Protein AF-A0A4S9CJ06-F1 (afdb_monomer_lite)

Structure (mmCIF, N/CA/C/O backbone):
data_AF-A0A4S9CJ06-F1
#
_entry.id   AF-A0A4S9CJ06-F1
#
loop_
_atom_site.group_PDB
_atom_site.id
_atom_site.type_symbol
_atom_site.label_atom_id
_atom_site.label_alt_id
_atom_site.label_comp_id
_atom_site.label_asym_id
_atom_site.label_entity_id
_atom_site.label_seq_id
_atom_site.pdbx_PDB_ins_code
_atom_site.Cartn_x
_atom_site.Cartn_y
_atom_site.Cartn_z
_atom_site.occupancy
_atom_site.B_iso_or_equiv
_atom_site.auth_seq_id
_atom_site.auth_comp_id
_atom_site.auth_asym_id
_atom_site.auth_atom_id
_atom_site.pdbx_PDB_model_num
ATOM 1 N N . MET A 1 1 ? 1.965 5.381 23.262 1.00 56.91 1 MET A N 1
ATOM 2 C CA . MET A 1 1 ? 2.711 4.531 22.307 1.00 56.91 1 MET A CA 1
ATOM 3 C C . MET A 1 1 ? 1.904 4.472 21.024 1.00 56.91 1 MET A C 1
ATOM 5 O O . MET A 1 1 ? 0.687 4.391 21.125 1.00 56.91 1 MET A O 1
ATOM 9 N N . ALA A 1 2 ? 2.544 4.576 19.858 1.00 76.94 2 ALA A N 1
ATOM 10 C CA . ALA A 1 2 ? 1.834 4.426 18.590 1.00 76.94 2 ALA A CA 1
ATOM 11 C C . ALA A 1 2 ? 1.410 2.959 18.401 1.00 76.94 2 ALA A C 1
ATOM 13 O O . ALA A 1 2 ? 2.203 2.061 18.678 1.00 76.94 2 ALA A O 1
ATOM 14 N N . ALA A 1 3 ? 0.180 2.721 17.947 1.00 87.56 3 ALA A N 1
ATOM 15 C CA . ALA A 1 3 ? -0.291 1.388 17.587 1.00 87.56 3 ALA A CA 1
ATOM 16 C C . ALA A 1 3 ? 0.503 0.873 16.378 1.00 87.56 3 ALA A C 1
ATOM 18 O O . ALA A 1 3 ? 0.684 1.597 15.399 1.00 87.56 3 ALA A O 1
ATOM 19 N N . GLN A 1 4 ? 0.981 -0.364 16.434 1.00 92.56 4 GLN A N 1
ATOM 20 C CA . GLN A 1 4 ? 1.636 -0.999 15.294 1.00 92.56 4 GLN A CA 1
ATOM 21 C C . GLN A 1 4 ? 0.602 -1.797 14.508 1.00 92.56 4 GLN A C 1
ATOM 23 O O . GLN A 1 4 ? -0.153 -2.574 15.086 1.00 92.56 4 GLN A O 1
ATOM 28 N N . ILE A 1 5 ? 0.555 -1.570 13.199 1.00 92.62 5 ILE A N 1
ATOM 29 C CA . ILE A 1 5 ? -0.377 -2.228 12.287 1.00 92.62 5 ILE A CA 1
ATOM 30 C C . ILE A 1 5 ? 0.447 -2.953 11.234 1.00 92.62 5 ILE A C 1
ATOM 32 O O . ILE A 1 5 ? 1.133 -2.318 10.435 1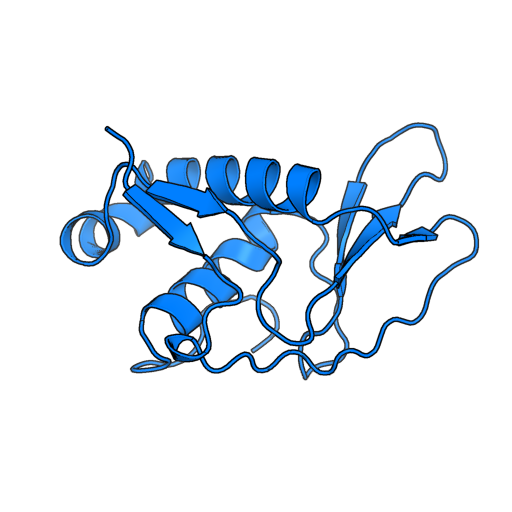.00 92.62 5 ILE A O 1
ATOM 36 N N . ASP A 1 6 ? 0.385 -4.278 11.241 1.00 94.31 6 ASP A N 1
ATOM 37 C CA . ASP A 1 6 ? 1.013 -5.099 10.211 1.00 94.31 6 ASP A CA 1
ATOM 38 C C . ASP A 1 6 ? 0.068 -5.252 9.019 1.00 94.31 6 ASP A C 1
ATOM 40 O O . ASP A 1 6 ? -0.930 -5.965 9.102 1.00 94.31 6 ASP A O 1
ATOM 44 N N . LEU A 1 7 ? 0.368 -4.574 7.912 1.00 93.00 7 LEU A N 1
ATOM 45 C CA . LEU A 1 7 ? -0.475 -4.585 6.712 1.00 93.00 7 LEU A CA 1
ATOM 46 C C . LEU A 1 7 ? -0.484 -5.942 6.001 1.00 93.00 7 LEU A C 1
ATOM 48 O O . LEU A 1 7 ? -1.402 -6.218 5.230 1.00 93.00 7 LEU A O 1
ATOM 52 N N . SER A 1 8 ? 0.502 -6.794 6.275 1.00 93.38 8 SER A N 1
ATOM 53 C CA . SER A 1 8 ? 0.569 -8.151 5.737 1.00 93.38 8 SER A CA 1
ATOM 54 C C . SER A 1 8 ? -0.277 -9.153 6.531 1.00 93.38 8 SER A C 1
ATOM 56 O O . SER A 1 8 ? -0.419 -10.306 6.117 1.00 93.38 8 SER A O 1
ATOM 58 N N . ALA A 1 9 ? -0.871 -8.726 7.655 1.00 92.69 9 ALA A N 1
ATOM 59 C CA . ALA A 1 9 ? -1.668 -9.594 8.505 1.00 92.69 9 ALA A CA 1
ATOM 60 C C . ALA A 1 9 ? -2.829 -10.240 7.716 1.00 92.69 9 ALA A C 1
ATOM 62 O O . ALA A 1 9 ? -3.570 -9.531 7.026 1.00 92.69 9 ALA A O 1
ATOM 63 N N . PRO A 1 10 ? -3.068 -11.562 7.868 1.00 90.06 10 PRO A N 1
ATOM 64 C CA . PRO A 1 10 ? -4.091 -12.283 7.101 1.00 90.06 10 PRO A CA 1
ATOM 65 C C . PRO A 1 10 ? -5.510 -11.708 7.211 1.00 90.06 10 PRO A C 1
ATOM 67 O O . PRO A 1 10 ? -6.325 -11.899 6.311 1.00 90.06 10 PRO A O 1
ATOM 70 N N . ILE A 1 11 ? -5.803 -10.981 8.295 1.00 91.38 11 ILE A N 1
ATOM 71 C CA . ILE A 1 11 ? -7.099 -10.331 8.522 1.00 91.38 11 ILE A CA 1
ATOM 72 C C . ILE A 1 11 ? -7.456 -9.306 7.440 1.00 91.38 11 ILE A C 1
ATOM 74 O O . ILE A 1 11 ? -8.633 -9.143 7.145 1.00 91.38 11 ILE A O 1
ATOM 78 N N . TYR A 1 12 ? -6.470 -8.654 6.815 1.00 89.25 12 TYR A N 1
ATOM 79 C CA . TYR A 1 12 ? -6.714 -7.635 5.791 1.00 89.25 12 TYR A CA 1
ATOM 80 C C . TYR A 1 12 ? -6.985 -8.223 4.404 1.00 89.25 12 TYR A C 1
ATOM 82 O O . TYR A 1 12 ? -7.239 -7.452 3.482 1.00 89.25 12 TYR A O 1
ATOM 90 N N . GLN A 1 13 ? -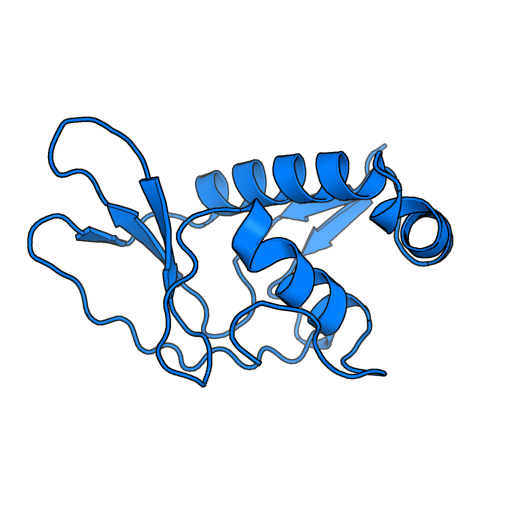6.938 -9.561 4.265 1.00 83.44 13 GLN A N 1
ATOM 91 C CA . GLN A 1 13 ? -7.209 -10.317 3.038 1.00 83.44 13 GLN A CA 1
ATOM 92 C C . GLN A 1 13 ? -6.673 -9.583 1.801 1.00 83.44 13 GLN A C 1
ATOM 94 O O . GLN A 1 13 ? -7.470 -9.012 1.082 1.00 83.44 13 GLN A O 1
ATOM 99 N N . GLY A 1 14 ? -5.360 -9.486 1.563 1.00 83.56 14 GLY A N 1
ATOM 100 C CA . GLY A 1 14 ? -4.834 -8.681 0.439 1.00 83.56 14 GLY A CA 1
ATOM 101 C C . GLY A 1 14 ? -5.444 -9.048 -0.931 1.00 83.56 14 GLY A C 1
ATOM 102 O O . GLY A 1 14 ? -5.737 -10.211 -1.188 1.00 83.56 14 GLY A O 1
ATOM 103 N N . ASP A 1 15 ? -5.674 -8.061 -1.807 1.00 92.38 15 ASP A N 1
ATOM 104 C CA . ASP A 1 15 ? -6.072 -8.244 -3.222 1.00 92.38 15 ASP A CA 1
ATOM 105 C C . ASP A 1 15 ? -4.907 -8.072 -4.200 1.00 92.38 15 ASP A C 1
ATOM 107 O O . ASP A 1 15 ? -5.110 -8.024 -5.414 1.00 92.38 15 ASP A O 1
ATOM 111 N N . GLY A 1 16 ? -3.684 -7.956 -3.696 1.00 92.12 16 GLY A N 1
ATOM 112 C CA . GLY A 1 16 ? -2.530 -7.810 -4.554 1.00 92.12 16 GLY A CA 1
ATOM 113 C C . GLY A 1 16 ? -2.352 -9.045 -5.436 1.00 92.12 16 GLY A C 1
ATOM 114 O O . GLY A 1 16 ? -2.496 -10.187 -5.003 1.00 92.12 16 GLY A O 1
ATOM 115 N N . THR A 1 17 ? -2.007 -8.815 -6.692 1.00 94.12 17 THR A N 1
ATOM 116 C CA . THR A 1 17 ? -1.800 -9.872 -7.687 1.00 94.12 17 THR A CA 1
ATOM 117 C C . THR A 1 17 ? -0.418 -10.513 -7.598 1.00 94.12 17 THR A C 1
ATOM 119 O O . THR A 1 17 ? -0.196 -11.561 -8.194 1.00 94.12 17 THR A O 1
ATOM 122 N N . GLY A 1 18 ? 0.537 -9.875 -6.913 1.00 89.25 18 GLY A N 1
ATOM 123 C CA . GLY A 1 18 ? 1.952 -10.255 -6.926 1.00 89.25 18 GLY A CA 1
ATOM 124 C C . GLY A 1 18 ? 2.648 -9.994 -8.266 1.00 89.25 18 GLY A C 1
ATOM 125 O O . GLY A 1 18 ? 3.838 -10.266 -8.404 1.00 89.25 18 GLY A O 1
ATOM 126 N N . ASN A 1 19 ? 1.933 -9.453 -9.257 1.00 85.88 19 ASN A N 1
ATOM 127 C CA . ASN A 1 19 ? 2.484 -9.201 -10.578 1.00 85.88 19 ASN A CA 1
ATOM 128 C C . ASN A 1 19 ? 3.331 -7.929 -10.562 1.00 85.88 19 ASN A C 1
ATOM 130 O O . ASN A 1 19 ? 2.828 -6.819 -10.364 1.00 85.88 19 ASN A O 1
ATOM 134 N N . VAL A 1 20 ? 4.622 -8.100 -10.831 1.00 86.19 20 VAL A N 1
ATOM 135 C CA . VAL A 1 20 ? 5.587 -7.010 -10.943 1.00 86.19 20 VAL A CA 1
ATOM 136 C C . VAL A 1 20 ? 6.297 -7.137 -12.283 1.00 86.19 20 VAL A C 1
ATOM 138 O O . VAL A 1 20 ? 7.013 -8.103 -12.529 1.00 86.19 20 VAL A O 1
ATOM 141 N N . ILE A 1 21 ? 6.095 -6.152 -13.155 1.00 82.31 21 ILE A N 1
ATOM 142 C CA . ILE A 1 21 ? 6.852 -6.011 -14.400 1.00 82.31 21 ILE A CA 1
ATOM 143 C C . ILE A 1 21 ? 7.819 -4.853 -14.182 1.00 82.31 21 ILE A C 1
ATOM 145 O O . ILE A 1 21 ? 7.382 -3.709 -14.086 1.00 82.31 21 ILE A O 1
ATOM 149 N N . LEU A 1 22 ? 9.109 -5.170 -14.060 1.00 83.19 22 LEU A N 1
ATOM 150 C CA . LEU A 1 22 ? 10.160 -4.184 -13.813 1.00 83.19 22 LEU A CA 1
ATOM 151 C C . LEU A 1 22 ? 10.648 -3.564 -15.127 1.00 83.19 22 LEU A C 1
ATOM 153 O O . LEU A 1 22 ? 10.983 -4.271 -16.079 1.00 83.19 22 LEU A O 1
ATOM 157 N N . GLY A 1 23 ? 10.731 -2.239 -15.158 1.00 82.00 23 GLY A N 1
ATOM 158 C CA . GLY A 1 23 ? 11.446 -1.474 -16.175 1.00 82.00 23 GLY A CA 1
ATOM 159 C C . GLY A 1 23 ? 12.958 -1.405 -15.922 1.00 82.00 23 GLY A C 1
ATOM 160 O O . GLY A 1 23 ? 13.459 -1.761 -14.861 1.00 82.00 23 GLY A O 1
ATOM 161 N N . ALA A 1 24 ? 13.707 -0.875 -16.894 1.00 82.25 24 ALA A N 1
ATOM 162 C CA . ALA A 1 24 ? 15.177 -0.831 -16.863 1.00 82.25 24 ALA A CA 1
ATOM 163 C C . ALA A 1 24 ? 15.792 -0.063 -15.669 1.00 82.25 24 ALA A C 1
ATOM 165 O O . ALA A 1 24 ? 16.935 -0.322 -15.307 1.00 82.25 24 ALA A O 1
ATOM 166 N N . ASN A 1 25 ? 15.042 0.857 -15.052 1.00 84.19 25 ASN A N 1
ATOM 167 C CA . ASN A 1 25 ? 15.485 1.672 -13.909 1.00 84.19 25 ASN A CA 1
ATOM 168 C C . ASN A 1 25 ? 14.722 1.334 -12.621 1.00 84.19 25 ASN A C 1
ATOM 170 O O . ASN A 1 25 ? 14.602 2.173 -11.724 1.00 84.19 25 ASN A O 1
ATOM 174 N N . GLU A 1 26 ? 14.141 0.139 -12.566 1.00 87.19 26 GLU A N 1
ATOM 175 C CA . GLU A 1 26 ? 13.317 -0.320 -11.460 1.00 87.19 26 GLU A CA 1
ATOM 176 C C . GLU A 1 26 ? 13.967 -1.487 -10.736 1.00 87.19 26 GLU A C 1
ATOM 178 O O . GLU A 1 26 ? 14.486 -2.422 -11.345 1.00 87.19 26 GLU A O 1
ATOM 183 N N . ARG A 1 27 ? 13.919 -1.437 -9.408 1.00 88.00 27 ARG A N 1
ATOM 184 C CA . ARG A 1 27 ? 14.407 -2.518 -8.559 1.00 88.00 27 ARG A CA 1
ATOM 185 C C . ARG A 1 27 ? 13.471 -2.730 -7.388 1.00 88.00 27 ARG A C 1
ATOM 187 O O . ARG A 1 27 ? 12.996 -1.764 -6.794 1.00 88.00 27 ARG A O 1
ATOM 194 N N . ILE A 1 28 ? 13.226 -3.991 -7.056 1.00 89.56 28 ILE A N 1
ATOM 195 C CA . ILE A 1 28 ? 12.498 -4.347 -5.839 1.00 89.56 28 ILE A CA 1
ATOM 196 C C . ILE A 1 28 ? 13.350 -3.911 -4.645 1.00 89.56 28 ILE A C 1
ATOM 198 O O . ILE A 1 28 ? 14.557 -4.158 -4.611 1.00 89.56 28 ILE A O 1
ATOM 202 N N . GLU A 1 29 ? 12.722 -3.242 -3.689 1.00 88.94 29 GLU A N 1
ATOM 203 C CA . GLU A 1 29 ? 13.351 -2.791 -2.449 1.00 88.94 29 GLU A CA 1
ATOM 204 C C . GLU A 1 29 ? 12.595 -3.373 -1.254 1.00 88.94 29 GLU A C 1
ATOM 206 O O . GLU A 1 29 ? 11.425 -3.737 -1.383 1.00 88.94 29 GLU A O 1
ATOM 211 N N . PRO A 1 30 ? 13.229 -3.442 -0.074 1.00 89.69 30 PRO A N 1
ATOM 212 C CA . PRO A 1 30 ? 12.529 -3.798 1.148 1.00 89.69 30 PRO A CA 1
ATOM 213 C C . PRO A 1 30 ? 11.323 -2.885 1.402 1.00 89.69 30 PRO A C 1
ATOM 215 O O . PRO A 1 30 ? 11.369 -1.668 1.182 1.00 89.69 30 PRO A O 1
ATOM 218 N N . ASP A 1 31 ? 10.263 -3.465 1.959 1.00 91.88 31 ASP A N 1
ATOM 219 C CA . ASP A 1 31 ? 9.034 -2.735 2.271 1.00 91.88 31 ASP A CA 1
ATOM 220 C C . ASP A 1 31 ? 9.229 -1.679 3.365 1.00 91.88 31 ASP A C 1
ATOM 222 O O . ASP A 1 31 ? 8.432 -0.753 3.459 1.00 91.88 31 ASP A O 1
ATOM 226 N N . THR A 1 32 ? 10.290 -1.758 4.175 1.00 91.31 32 THR A N 1
ATOM 227 C CA . THR A 1 32 ? 10.539 -0.835 5.294 1.00 91.31 32 THR A CA 1
ATOM 228 C C . THR A 1 32 ? 10.468 0.635 4.874 1.00 91.31 32 THR A C 1
ATOM 230 O O . THR A 1 32 ? 9.790 1.427 5.529 1.00 91.31 32 THR A O 1
ATOM 233 N N . GLU A 1 33 ? 11.125 1.014 3.772 1.00 87.62 33 GLU A N 1
ATOM 234 C CA . GLU A 1 33 ? 11.086 2.399 3.278 1.00 87.62 33 GLU A CA 1
ATOM 235 C C . GLU A 1 33 ? 9.674 2.788 2.815 1.00 87.62 33 GLU A C 1
ATOM 237 O O . GLU A 1 33 ? 9.196 3.889 3.111 1.00 87.62 33 GLU A O 1
ATOM 242 N N . ALA A 1 34 ? 8.972 1.863 2.152 1.00 91.88 34 ALA A N 1
ATOM 243 C CA . ALA A 1 34 ? 7.603 2.079 1.711 1.00 91.88 34 ALA A CA 1
ATOM 244 C C . ALA A 1 34 ? 6.640 2.249 2.883 1.00 91.88 34 ALA A C 1
ATOM 246 O O . ALA A 1 34 ? 5.876 3.210 2.909 1.00 91.88 34 ALA A O 1
ATOM 247 N N . LEU A 1 35 ? 6.707 1.378 3.886 1.00 95.00 35 LEU A N 1
ATOM 248 C CA . LEU A 1 35 ? 5.858 1.428 5.073 1.00 95.00 35 LEU A CA 1
ATOM 249 C C . LEU A 1 35 ? 6.068 2.720 5.867 1.00 95.00 35 LEU A C 1
ATOM 251 O O . LEU A 1 35 ? 5.096 3.295 6.363 1.00 95.00 35 LEU A O 1
ATOM 255 N N . ILE A 1 36 ? 7.301 3.237 5.932 1.00 92.25 36 ILE A N 1
ATOM 256 C CA . ILE A 1 36 ? 7.588 4.557 6.512 1.00 92.25 36 ILE A CA 1
ATOM 257 C C . ILE A 1 36 ? 6.891 5.656 5.699 1.00 92.25 36 ILE A C 1
ATOM 259 O O . ILE A 1 36 ? 6.136 6.455 6.262 1.00 92.25 36 ILE A O 1
ATOM 263 N N . ALA A 1 37 ? 7.086 5.685 4.377 1.00 91.38 37 ALA A N 1
ATOM 264 C CA . ALA A 1 37 ? 6.480 6.691 3.503 1.00 91.38 37 ALA A CA 1
ATOM 265 C C . ALA A 1 37 ? 4.940 6.662 3.554 1.00 91.38 37 ALA A C 1
ATOM 267 O O . ALA A 1 37 ? 4.295 7.707 3.671 1.00 91.38 37 ALA A O 1
ATOM 268 N N . ILE A 1 38 ? 4.353 5.466 3.535 1.00 94.25 38 ILE A N 1
ATOM 269 C CA . ILE A 1 38 ? 2.913 5.228 3.657 1.00 94.25 38 ILE A CA 1
ATOM 270 C C . ILE A 1 38 ? 2.413 5.670 5.034 1.00 94.25 38 ILE A C 1
ATOM 272 O O . ILE A 1 38 ? 1.396 6.353 5.112 1.00 94.25 38 ILE A O 1
ATOM 276 N N . THR A 1 39 ? 3.129 5.358 6.119 1.00 94.75 39 THR A N 1
ATOM 277 C CA . THR A 1 39 ? 2.768 5.813 7.474 1.00 94.75 39 THR A CA 1
ATOM 278 C C . THR A 1 39 ? 2.697 7.340 7.531 1.00 94.75 39 THR A C 1
ATOM 280 O O . THR A 1 39 ? 1.741 7.904 8.067 1.00 94.75 39 THR A O 1
ATOM 283 N N . HIS A 1 40 ? 3.677 8.037 6.948 1.00 92.94 40 HIS A N 1
ATOM 284 C CA . HIS A 1 40 ? 3.663 9.499 6.876 1.00 92.94 40 HIS A CA 1
ATOM 285 C C . HIS A 1 40 ? 2.499 10.036 6.034 1.00 92.94 40 HIS A C 1
ATOM 287 O O . HIS A 1 40 ? 1.849 11.003 6.440 1.00 92.94 40 HIS A O 1
ATOM 293 N N . ALA A 1 41 ? 2.218 9.415 4.886 1.00 93.00 41 ALA A N 1
ATOM 294 C CA . ALA A 1 41 ? 1.104 9.790 4.021 1.00 93.00 41 ALA A CA 1
ATOM 295 C C . ALA A 1 41 ? -0.254 9.583 4.710 1.00 93.00 41 ALA A C 1
ATOM 297 O O . ALA A 1 41 ? -1.088 10.488 4.711 1.00 93.00 41 ALA A O 1
ATOM 298 N N . PHE A 1 42 ? -0.439 8.441 5.371 1.00 93.62 42 PHE A N 1
ATOM 299 C CA . PHE A 1 42 ? -1.646 8.099 6.114 1.00 93.62 42 PHE A CA 1
ATOM 300 C C . PHE A 1 42 ? -1.899 9.084 7.252 1.00 93.62 42 PHE A C 1
ATOM 302 O O . PHE A 1 42 ? -2.982 9.654 7.345 1.00 93.62 42 PHE A O 1
ATOM 309 N N . ARG A 1 43 ? -0.879 9.389 8.064 1.00 91.50 43 ARG A N 1
ATOM 310 C CA . ARG A 1 43 ? -0.990 10.399 9.131 1.00 91.50 43 ARG A CA 1
ATOM 311 C C . ARG A 1 43 ? -1.338 11.782 8.584 1.00 91.50 43 ARG A C 1
ATOM 313 O O . ARG A 1 43 ? -2.135 12.497 9.183 1.00 91.50 43 ARG A O 1
ATOM 320 N N . ARG A 1 44 ? -0.772 12.168 7.435 1.00 90.94 44 ARG A N 1
ATOM 321 C CA . ARG A 1 44 ? -1.114 13.438 6.778 1.00 90.94 44 ARG A CA 1
ATOM 322 C C . ARG A 1 44 ? -2.580 13.465 6.341 1.00 90.94 44 ARG A C 1
ATOM 324 O O . ARG A 1 44 ? -3.250 14.461 6.597 1.00 90.94 44 ARG A O 1
ATOM 331 N N . MET A 1 45 ? -3.077 12.383 5.740 1.00 90.44 45 MET A N 1
ATOM 332 C CA . MET A 1 45 ? -4.493 12.239 5.384 1.00 90.44 45 MET A CA 1
ATOM 333 C C . MET A 1 45 ? -5.382 12.299 6.634 1.00 90.44 45 MET A C 1
ATOM 335 O O . MET A 1 45 ? -6.354 13.053 6.649 1.00 90.44 45 MET A O 1
ATOM 339 N N . LEU A 1 46 ? -5.009 11.586 7.703 1.00 89.19 46 LEU A N 1
ATOM 340 C CA . LEU A 1 46 ? -5.724 11.606 8.979 1.00 89.19 46 LEU A CA 1
ATOM 341 C C . LEU A 1 46 ? -5.784 12.998 9.605 1.00 89.19 46 LEU A C 1
ATOM 343 O O . LEU A 1 46 ? -6.753 13.291 10.291 1.00 89.19 46 LEU A O 1
ATOM 347 N N . ASN A 1 47 ? -4.785 13.854 9.396 1.00 88.69 47 ASN A N 1
ATOM 348 C CA . ASN A 1 47 ? -4.789 15.235 9.887 1.00 88.69 47 ASN A CA 1
ATOM 349 C C . ASN A 1 47 ? -5.663 16.173 9.042 1.00 88.69 47 ASN A C 1
ATOM 351 O O . ASN A 1 47 ? -6.076 17.221 9.536 1.00 88.69 47 ASN A O 1
ATOM 355 N N . GLY A 1 48 ? -5.957 15.804 7.794 1.00 87.25 48 GLY A N 1
ATOM 356 C CA . GLY A 1 48 ? -6.782 16.586 6.879 1.00 87.25 48 GLY A CA 1
ATOM 357 C C . GLY A 1 48 ? -8.294 16.378 7.056 1.00 87.25 48 GLY A C 1
ATOM 358 O O . GLY A 1 48 ? -8.733 15.619 7.925 1.00 87.25 48 GLY A O 1
ATOM 359 N N . PRO A 1 49 ? -9.114 17.019 6.200 1.00 84.69 49 PRO A N 1
ATOM 360 C CA . PRO A 1 49 ? -10.576 16.901 6.236 1.00 84.69 49 PRO A CA 1
ATOM 361 C C . PRO A 1 49 ? -11.078 15.462 6.052 1.00 84.69 49 PRO A C 1
ATOM 363 O O . PRO A 1 49 ? -12.001 15.037 6.739 1.00 84.69 49 PRO A O 1
ATOM 366 N N . GLN A 1 50 ? -10.421 14.687 5.181 1.00 78.38 50 GLN A N 1
ATOM 367 C CA . GLN A 1 50 ? -10.741 13.273 4.929 1.00 78.38 50 GLN A CA 1
ATOM 368 C C . GLN A 1 50 ? -10.502 12.379 6.159 1.00 78.38 50 GLN A C 1
ATOM 370 O O . GLN A 1 50 ? -11.067 11.296 6.264 1.00 78.38 50 GLN A O 1
ATOM 375 N N . GLY A 1 51 ? -9.685 12.836 7.112 1.00 80.75 51 GLY A N 1
ATOM 376 C CA . GLY A 1 51 ? -9.339 12.096 8.315 1.00 80.75 51 GLY A CA 1
ATOM 377 C C . GLY A 1 51 ? -10.347 12.190 9.458 1.00 80.75 51 GLY A C 1
ATOM 378 O O . GLY A 1 51 ? -10.221 11.435 10.416 1.00 80.75 51 GLY A O 1
ATOM 379 N N . VAL A 1 52 ? -11.334 13.095 9.409 1.00 81.50 52 VAL A N 1
ATOM 380 C CA . VAL A 1 52 ? -12.221 13.367 10.561 1.00 81.50 52 VAL A CA 1
ATOM 381 C C . VAL A 1 52 ? -12.954 12.110 11.039 1.00 81.50 52 VAL A C 1
ATOM 383 O O . VAL A 1 52 ? -12.867 11.801 12.224 1.00 81.50 52 VAL A O 1
ATOM 386 N N . GLY A 1 53 ? -13.607 11.371 10.135 1.00 79.50 53 GLY A N 1
ATOM 387 C CA . GLY A 1 53 ? -14.275 10.105 10.473 1.00 79.50 53 GLY A CA 1
ATOM 388 C C . GLY A 1 53 ? -13.284 8.973 10.760 1.00 79.50 53 GLY A C 1
ATOM 389 O O . GLY A 1 53 ? -13.401 8.271 11.762 1.00 79.50 53 GLY A O 1
ATOM 390 N N . LEU A 1 54 ? -12.227 8.870 9.948 1.00 82.12 54 LEU A N 1
ATOM 391 C CA . LEU A 1 54 ? -11.216 7.816 10.070 1.00 82.12 54 LEU A CA 1
ATOM 392 C C . LEU A 1 54 ? -10.448 7.846 11.395 1.00 82.12 54 LEU A C 1
ATOM 394 O O . LEU A 1 54 ? -10.016 6.800 11.854 1.00 82.12 54 LEU A O 1
ATOM 398 N N . ARG A 1 55 ? -10.282 9.010 12.033 1.00 84.06 55 ARG A N 1
ATOM 399 C CA . ARG A 1 55 ? -9.626 9.122 13.351 1.00 84.06 55 ARG A CA 1
ATOM 400 C C . ARG A 1 55 ? -10.394 8.437 14.482 1.00 84.06 55 ARG A C 1
ATOM 402 O O . ARG A 1 55 ? -9.790 8.130 15.506 1.00 84.06 55 ARG A O 1
ATOM 409 N N . VAL A 1 56 ? -11.705 8.260 14.318 1.00 78.25 56 VAL A N 1
ATOM 410 C CA . VAL A 1 56 ? -12.567 7.574 15.289 1.00 78.25 56 VAL A CA 1
ATOM 411 C C . VAL A 1 56 ? -12.561 6.067 15.033 1.00 78.25 56 VAL A C 1
ATOM 413 O O . VAL A 1 56 ? -12.570 5.282 15.974 1.00 78.25 56 VAL A O 1
ATOM 416 N N . GLU A 1 57 ? -12.507 5.669 13.762 1.00 78.50 57 GLU A N 1
ATOM 417 C CA . GLU A 1 57 ? -12.527 4.266 13.336 1.00 78.50 57 GLU A CA 1
ATOM 418 C C . GLU A 1 57 ? -11.154 3.585 13.410 1.00 78.50 57 GLU A C 1
ATOM 420 O O . GLU A 1 57 ? -11.058 2.392 13.687 1.00 78.50 57 GLU A O 1
ATOM 425 N N . ILE A 1 58 ? -10.083 4.336 13.145 1.00 77.25 58 ILE A N 1
ATOM 426 C CA . ILE A 1 58 ? -8.713 3.843 13.025 1.00 77.25 58 ILE A CA 1
ATOM 427 C C . ILE A 1 58 ? -7.815 4.604 14.001 1.00 77.25 58 ILE A C 1
ATOM 429 O O . ILE A 1 58 ? -7.918 5.821 14.161 1.00 77.25 58 ILE A O 1
ATOM 433 N N . PHE A 1 59 ? -6.885 3.887 14.636 1.00 72.38 59 PHE A N 1
ATOM 434 C CA . PHE A 1 59 ? -5.930 4.454 15.587 1.00 72.38 59 PHE A CA 1
ATOM 435 C C . PHE A 1 59 ? -5.170 5.655 14.998 1.00 72.38 59 PHE A C 1
ATOM 437 O O . PHE A 1 59 ? -4.274 5.497 14.170 1.00 72.38 59 PHE A O 1
ATOM 444 N N . TYR A 1 60 ? -5.478 6.858 15.494 1.00 72.19 60 TYR A N 1
ATOM 445 C CA . TYR A 1 60 ? -4.880 8.119 15.034 1.00 72.19 60 TYR A CA 1
ATOM 446 C C . TYR A 1 60 ? -3.342 8.126 15.063 1.00 72.19 60 TYR A C 1
ATOM 448 O O . TYR A 1 60 ? -2.687 8.725 14.211 1.00 72.19 60 TYR A O 1
ATOM 456 N N . GLN A 1 61 ? -2.753 7.433 16.037 1.00 77.31 61 GLN A N 1
ATOM 457 C CA . GLN A 1 61 ? -1.309 7.283 16.177 1.00 77.31 61 GLN A CA 1
ATOM 458 C C . GLN A 1 61 ? -0.883 5.868 15.792 1.00 77.31 61 GLN A C 1
ATOM 460 O O . GLN A 1 61 ? -0.425 5.122 16.650 1.00 77.31 61 GLN A O 1
ATOM 465 N N . CYS A 1 62 ? -1.033 5.478 14.525 1.00 85.25 62 CYS A N 1
ATOM 466 C CA . CYS A 1 62 ? -0.534 4.188 14.048 1.00 85.25 62 CYS A CA 1
ATOM 467 C C . CYS A 1 62 ? 0.806 4.301 13.304 1.00 85.25 62 CYS A C 1
ATOM 469 O O . CYS A 1 62 ? 1.183 5.367 12.802 1.00 85.25 62 CYS A O 1
ATOM 471 N N . GLN A 1 63 ? 1.538 3.195 13.252 1.00 92.50 63 GLN A N 1
ATOM 472 C CA . GLN A 1 63 ? 2.695 2.967 12.395 1.00 92.50 63 GLN A CA 1
ATOM 473 C C . GLN A 1 63 ? 2.488 1.652 11.650 1.00 92.50 63 GLN A C 1
ATOM 475 O O . GLN A 1 63 ? 2.165 0.643 12.276 1.00 92.50 63 GLN A O 1
ATOM 480 N N . PHE A 1 64 ? 2.704 1.663 10.337 1.00 94.44 64 PHE A N 1
ATOM 481 C CA . PHE A 1 64 ? 2.713 0.434 9.557 1.00 94.44 64 PHE A CA 1
ATOM 482 C C . PHE A 1 64 ? 4.054 -0.284 9.709 1.00 94.44 64 PHE A C 1
ATOM 484 O O . PHE A 1 64 ? 5.114 0.343 9.638 1.00 94.44 64 PHE A O 1
ATOM 491 N N . VAL A 1 65 ? 3.992 -1.587 9.970 1.00 94.62 65 VAL A N 1
ATOM 492 C CA . VAL A 1 65 ? 5.142 -2.471 10.216 1.00 94.62 65 VAL A CA 1
ATOM 493 C C . VAL A 1 65 ? 4.989 -3.769 9.417 1.00 94.62 65 VAL A C 1
ATOM 495 O O . VAL A 1 65 ? 3.965 -3.967 8.770 1.00 94.62 65 VAL A O 1
ATOM 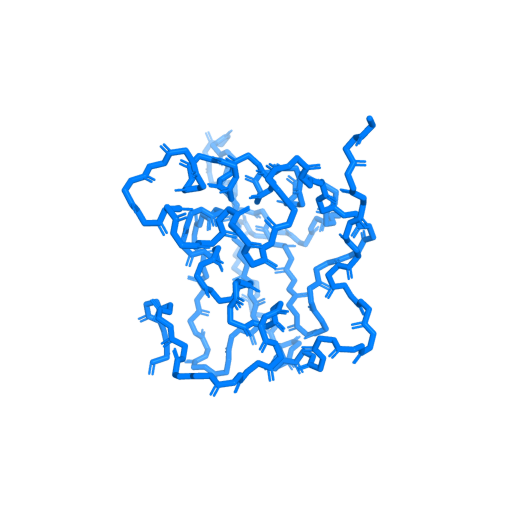498 N N . GLY A 1 66 ? 6.000 -4.641 9.465 1.00 93.81 66 GLY A N 1
ATOM 499 C CA . GLY A 1 66 ? 5.982 -5.917 8.749 1.00 93.81 66 GLY A CA 1
ATOM 500 C C . GLY A 1 66 ? 6.276 -5.728 7.265 1.00 93.81 66 GLY A C 1
ATOM 501 O O . GLY A 1 66 ? 7.349 -5.237 6.905 1.00 93.81 66 GLY A O 1
ATOM 502 N N . SER A 1 67 ? 5.316 -6.104 6.427 1.00 94.69 67 SER A N 1
ATOM 503 C CA . SER A 1 67 ? 5.401 -6.038 4.964 1.00 94.69 67 SER A CA 1
ATOM 504 C C . SER A 1 67 ? 4.186 -5.321 4.373 1.00 94.69 67 SER A C 1
ATOM 506 O O . SER A 1 67 ? 3.206 -5.042 5.069 1.00 94.69 67 SER A O 1
ATOM 508 N N . LEU A 1 68 ? 4.247 -4.998 3.081 1.00 94.94 68 LEU A N 1
ATOM 509 C CA . LEU A 1 68 ? 3.085 -4.509 2.342 1.00 94.94 68 LEU A CA 1
ATOM 510 C C . LEU A 1 68 ? 1.937 -5.540 2.360 1.00 94.94 68 LEU A C 1
ATOM 512 O O . LEU A 1 68 ? 2.177 -6.727 2.608 1.00 94.94 68 LEU A O 1
ATOM 516 N N . PRO A 1 69 ? 0.683 -5.116 2.088 1.00 95.50 69 PRO A N 1
ATOM 517 C CA . PRO A 1 69 ? -0.423 -6.054 1.954 1.00 95.50 69 PRO A CA 1
ATOM 518 C C . PRO A 1 69 ? -0.104 -7.169 0.955 1.00 95.50 69 PRO A C 1
ATOM 520 O O . PRO A 1 69 ? 0.594 -6.945 -0.036 1.00 95.50 69 PRO A O 1
ATOM 523 N N . ALA A 1 70 ? -0.630 -8.369 1.208 1.00 94.44 70 ALA A N 1
ATOM 524 C CA . ALA A 1 70 ? -0.327 -9.546 0.399 1.00 94.44 70 ALA A CA 1
ATOM 525 C C . ALA A 1 70 ? -0.530 -9.276 -1.104 1.00 94.44 70 ALA A C 1
ATOM 527 O O . ALA A 1 70 ? -1.572 -8.766 -1.522 1.00 94.44 70 ALA A O 1
ATOM 528 N N . GLY A 1 71 ? 0.496 -9.608 -1.894 1.00 93.88 71 GLY A N 1
ATOM 529 C CA . GLY A 1 71 ? 0.522 -9.424 -3.345 1.00 93.88 71 GLY A CA 1
ATOM 530 C C . GLY A 1 71 ? 0.852 -8.006 -3.825 1.00 93.88 71 GLY A C 1
ATOM 531 O O . GLY A 1 71 ? 0.820 -7.766 -5.033 1.00 93.88 71 GLY A O 1
ATOM 532 N N . PHE A 1 72 ? 1.175 -7.075 -2.925 1.00 95.44 72 PHE A N 1
ATOM 533 C CA . PHE A 1 72 ? 1.773 -5.791 -3.282 1.00 95.44 72 PHE A CA 1
ATOM 534 C C . PHE A 1 72 ? 3.290 -5.831 -3.114 1.00 95.44 72 PHE A C 1
ATOM 536 O O . PHE A 1 72 ? 3.829 -6.590 -2.311 1.00 95.44 72 PHE A O 1
ATOM 543 N N . THR A 1 73 ? 4.002 -5.025 -3.895 1.00 94.44 73 THR A N 1
ATOM 544 C CA . THR A 1 73 ? 5.469 -4.988 -3.856 1.00 94.44 73 THR A CA 1
ATOM 545 C C . THR A 1 73 ? 5.976 -3.575 -4.066 1.00 94.44 73 THR A C 1
ATOM 547 O O . THR A 1 73 ? 5.546 -2.883 -4.995 1.00 94.44 73 THR A O 1
ATOM 550 N N . HIS A 1 74 ? 6.911 -3.162 -3.211 1.00 93.50 74 HIS A N 1
ATOM 551 C CA . HIS A 1 74 ? 7.627 -1.909 -3.362 1.00 93.50 74 HIS A CA 1
ATOM 552 C C . HIS A 1 74 ? 8.741 -2.051 -4.399 1.00 93.50 74 HIS A C 1
ATOM 554 O O . HIS A 1 74 ? 9.637 -2.892 -4.304 1.00 93.50 74 HIS A O 1
ATOM 560 N N . VAL A 1 75 ? 8.688 -1.173 -5.385 1.00 91.00 75 VAL A N 1
ATOM 561 C CA . VAL A 1 75 ? 9.704 -0.998 -6.405 1.00 91.00 75 VAL A CA 1
ATOM 562 C C . VAL A 1 75 ? 10.213 0.428 -6.304 1.00 91.00 75 VAL A C 1
ATOM 564 O O . VAL A 1 75 ? 9.442 1.387 -6.266 1.00 91.00 75 VAL A O 1
ATOM 567 N N . ARG A 1 76 ? 11.530 0.581 -6.291 1.00 84.75 76 ARG A N 1
ATOM 568 C CA . ARG A 1 76 ? 12.158 1.884 -6.446 1.00 84.75 76 ARG A CA 1
ATOM 569 C C . ARG A 1 76 ? 12.420 2.148 -7.910 1.00 84.75 76 ARG A C 1
ATOM 571 O O . ARG A 1 76 ? 13.041 1.332 -8.588 1.00 84.75 76 ARG A O 1
ATOM 578 N N . TYR A 1 77 ? 11.999 3.324 -8.350 1.00 81.19 77 TYR A N 1
ATOM 579 C CA . TYR A 1 77 ? 12.354 3.882 -9.645 1.00 81.19 77 TYR A CA 1
ATOM 580 C C . TYR A 1 77 ? 13.413 4.965 -9.455 1.00 81.19 77 TYR A C 1
ATOM 582 O O . TYR A 1 77 ? 13.210 5.885 -8.663 1.00 81.19 77 TYR A O 1
ATOM 590 N N . ASP A 1 78 ? 14.545 4.832 -10.146 1.00 78.12 78 ASP A N 1
ATOM 591 C CA . ASP A 1 78 ? 15.695 5.729 -9.980 1.00 78.12 78 ASP A CA 1
ATOM 592 C C . ASP A 1 78 ? 16.388 6.040 -11.324 1.00 78.12 78 ASP A C 1
ATOM 594 O O . ASP A 1 78 ? 17.487 5.556 -11.594 1.00 78.12 78 ASP A O 1
ATOM 598 N N . PRO A 1 79 ? 15.748 6.815 -12.220 1.00 72.31 79 PRO A N 1
ATOM 599 C CA . PRO A 1 79 ? 16.327 7.161 -13.520 1.00 72.31 79 PRO A CA 1
ATOM 600 C C . PRO A 1 79 ? 17.358 8.302 -13.446 1.00 72.31 79 PRO A C 1
ATOM 602 O O . PRO A 1 79 ? 18.115 8.502 -14.391 1.00 72.31 79 PRO A O 1
ATOM 605 N N . THR A 1 80 ? 17.344 9.105 -12.375 1.00 74.75 80 THR A N 1
ATOM 606 C CA . THR A 1 80 ? 18.094 10.375 -12.274 1.00 74.75 80 THR A CA 1
ATOM 607 C C . THR A 1 80 ? 18.621 10.676 -10.862 1.00 74.75 80 THR A C 1
ATOM 609 O O . THR A 1 80 ? 19.008 11.809 -10.582 1.00 74.75 80 THR A O 1
ATOM 612 N N . GLY A 1 81 ? 18.607 9.708 -9.941 1.00 63.56 81 GLY A N 1
ATOM 613 C CA . GLY A 1 81 ? 18.909 9.918 -8.517 1.00 63.56 81 GLY A CA 1
ATOM 614 C C . GLY A 1 81 ? 17.686 10.311 -7.677 1.00 63.56 81 GLY A C 1
ATOM 615 O O . GLY A 1 81 ? 17.774 10.385 -6.448 1.00 63.56 81 GLY A O 1
ATOM 616 N N . ARG A 1 82 ? 16.534 10.577 -8.313 1.00 66.75 82 ARG A N 1
ATOM 617 C CA . ARG A 1 82 ? 15.266 10.835 -7.623 1.00 66.75 82 ARG A CA 1
ATOM 618 C C . ARG A 1 82 ? 14.652 9.507 -7.188 1.00 66.75 82 ARG A C 1
ATOM 620 O O . ARG A 1 82 ? 14.365 8.656 -8.020 1.00 66.75 82 ARG A O 1
ATOM 627 N N . ARG A 1 83 ? 14.429 9.358 -5.882 1.00 69.31 83 ARG A N 1
ATOM 628 C CA . ARG A 1 83 ? 13.808 8.169 -5.291 1.00 69.31 83 ARG A CA 1
ATOM 629 C C . ARG A 1 83 ? 12.292 8.296 -5.342 1.00 69.31 83 ARG A C 1
ATOM 631 O O . ARG A 1 83 ? 11.704 8.939 -4.472 1.00 69.31 83 ARG A O 1
ATOM 638 N N . ASP A 1 84 ? 11.679 7.677 -6.343 1.00 79.44 84 ASP A N 1
ATOM 639 C CA . ASP A 1 84 ? 10.225 7.584 -6.423 1.00 79.44 84 ASP A CA 1
ATOM 640 C C . ASP A 1 84 ? 9.759 6.220 -5.892 1.00 79.44 84 ASP A C 1
ATOM 642 O O . ASP A 1 84 ? 10.231 5.164 -6.323 1.00 79.44 84 ASP A O 1
ATOM 646 N N . LEU A 1 85 ? 8.828 6.263 -4.937 1.00 86.38 85 LEU A N 1
ATOM 647 C CA . LEU A 1 85 ? 8.152 5.092 -4.387 1.00 86.38 85 LEU A CA 1
ATOM 648 C C . LEU A 1 85 ? 7.151 4.561 -5.416 1.00 86.38 85 LEU A C 1
ATOM 650 O O . LEU A 1 85 ? 6.201 5.268 -5.750 1.00 86.38 85 LEU A O 1
ATOM 654 N N . ARG A 1 86 ? 7.305 3.313 -5.866 1.00 91.75 86 ARG A N 1
ATOM 655 C CA . ARG A 1 86 ? 6.297 2.632 -6.689 1.00 91.75 86 ARG A CA 1
ATOM 656 C C . ARG A 1 86 ? 5.762 1.401 -5.986 1.00 91.75 86 ARG A C 1
ATOM 658 O O . ARG A 1 86 ? 6.527 0.599 -5.468 1.00 91.75 86 ARG A O 1
ATOM 665 N N . ILE A 1 87 ? 4.445 1.241 -5.970 1.00 94.12 87 ILE A N 1
ATOM 666 C CA . ILE A 1 87 ? 3.794 0.072 -5.376 1.00 94.12 87 ILE A CA 1
ATOM 667 C C . ILE A 1 87 ? 3.012 -0.643 -6.470 1.00 94.12 87 ILE A C 1
ATOM 669 O O . ILE A 1 87 ? 2.038 -0.114 -7.013 1.00 94.12 87 ILE A O 1
ATOM 673 N N . HIS A 1 88 ? 3.483 -1.841 -6.798 1.00 94.50 88 HIS A N 1
ATOM 674 C CA . HIS A 1 88 ? 2.878 -2.743 -7.770 1.00 94.50 88 HIS A CA 1
ATOM 675 C C . HIS A 1 88 ? 1.941 -3.721 -7.066 1.00 94.50 88 HIS A C 1
ATOM 677 O O . HIS A 1 88 ? 2.058 -3.926 -5.860 1.00 94.50 88 HIS A O 1
ATOM 683 N N . GLY A 1 89 ? 1.038 -4.335 -7.832 1.00 94.50 89 GLY A N 1
ATOM 684 C CA . GLY A 1 89 ? 0.181 -5.418 -7.353 1.00 94.50 89 GLY A CA 1
ATOM 685 C C . GLY A 1 89 ? -1.316 -5.164 -7.495 1.00 94.50 89 GLY A C 1
ATOM 686 O O . GLY A 1 89 ? -2.067 -6.132 -7.469 1.00 94.50 89 GLY A O 1
ATOM 687 N N . HIS A 1 90 ? -1.768 -3.924 -7.712 1.00 95.56 90 HIS A N 1
ATOM 688 C CA . HIS A 1 90 ? -3.203 -3.633 -7.819 1.00 95.56 90 HIS A CA 1
ATOM 689 C C . HIS A 1 90 ? -3.881 -4.474 -8.928 1.00 95.56 90 HIS A C 1
ATOM 691 O O . HIS A 1 90 ? -3.317 -4.575 -10.022 1.00 95.56 90 HIS A O 1
ATOM 697 N N . PRO A 1 91 ? -5.095 -5.025 -8.711 1.00 94.44 91 PRO A N 1
ATOM 698 C CA . PRO A 1 91 ? -5.799 -5.867 -9.689 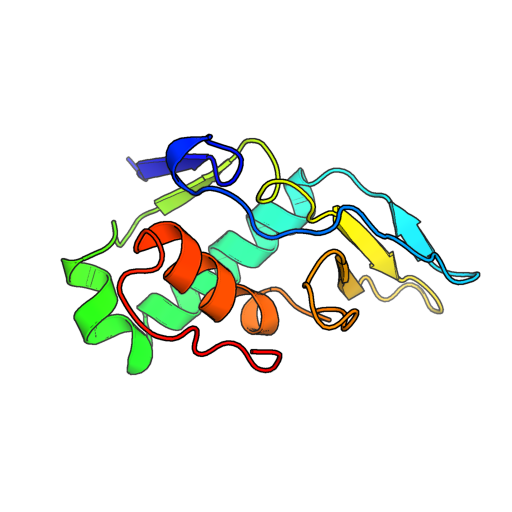1.00 94.44 91 PRO A CA 1
ATOM 699 C C . PRO A 1 91 ? -5.963 -5.275 -11.093 1.00 94.44 91 PRO A C 1
ATOM 701 O O . PRO A 1 91 ? -5.956 -6.004 -12.079 1.00 94.44 91 PRO A O 1
ATOM 704 N N . SER A 1 92 ? -6.066 -3.949 -11.212 1.00 94.31 92 SER A N 1
ATOM 705 C CA . SER A 1 92 ? -6.149 -3.270 -12.518 1.00 94.31 92 SER A CA 1
ATOM 706 C C . SER A 1 92 ? -4.830 -3.234 -13.306 1.00 94.31 92 SER A C 1
ATOM 708 O O . SER A 1 92 ? -4.795 -2.694 -14.411 1.00 94.31 92 SER A O 1
ATOM 710 N N . GLY A 1 93 ? -3.729 -3.741 -12.741 1.00 92.56 93 GLY A N 1
ATOM 711 C CA . GLY A 1 93 ? -2.387 -3.696 -13.331 1.00 92.56 93 GLY A CA 1
ATOM 712 C C . GLY A 1 93 ? -1.710 -2.322 -13.263 1.00 92.56 93 GLY A C 1
ATOM 713 O O . GLY A 1 93 ? -0.585 -2.163 -13.734 1.00 92.56 93 GLY A O 1
ATOM 714 N N . ARG A 1 94 ? -2.376 -1.314 -12.684 1.00 93.38 94 ARG A N 1
ATOM 715 C CA . ARG A 1 94 ? -1.819 0.032 -12.492 1.00 93.38 94 ARG A CA 1
ATOM 716 C C . ARG A 1 94 ? -0.904 0.090 -11.268 1.00 93.38 94 ARG A C 1
ATOM 718 O O . ARG A 1 94 ? -1.048 -0.681 -10.324 1.00 93.38 94 ARG A O 1
ATOM 725 N N . VAL A 1 95 ? 0.026 1.040 -11.295 1.00 92.94 95 VAL A N 1
ATOM 726 C CA . VAL A 1 95 ? 1.065 1.222 -10.273 1.00 92.94 95 VAL A CA 1
ATOM 727 C C . VAL A 1 95 ? 0.789 2.497 -9.488 1.00 92.94 95 VAL A C 1
ATOM 729 O O . VAL A 1 95 ? 0.569 3.556 -10.082 1.00 92.94 95 VAL A O 1
ATOM 732 N N . TYR A 1 96 ? 0.822 2.417 -8.159 1.00 94.06 96 TYR A N 1
ATOM 733 C CA . TYR A 1 96 ? 0.800 3.615 -7.321 1.00 94.06 96 TYR A CA 1
ATOM 734 C C . TYR A 1 96 ? 2.185 4.247 -7.334 1.00 94.06 96 TYR A C 1
ATOM 736 O O . TYR A 1 96 ? 3.172 3.560 -7.086 1.00 94.06 96 TYR A O 1
ATOM 744 N N . ILE A 1 97 ? 2.266 5.545 -7.613 1.00 91.50 97 ILE A N 1
ATOM 745 C CA . ILE A 1 97 ? 3.543 6.265 -7.764 1.00 91.50 97 ILE A CA 1
ATOM 746 C C . ILE A 1 97 ? 3.934 7.052 -6.507 1.00 91.50 97 ILE A C 1
ATOM 748 O O . ILE A 1 97 ? 4.897 7.818 -6.521 1.00 91.50 97 ILE A O 1
ATOM 752 N N . SER A 1 98 ? 3.151 6.923 -5.432 1.00 89.69 98 SER A N 1
ATOM 753 C CA . SER A 1 98 ? 3.406 7.584 -4.160 1.00 89.69 98 SER A CA 1
ATOM 754 C C . SER A 1 98 ? 2.617 6.939 -3.015 1.00 89.69 98 SER A C 1
ATOM 756 O O . SER A 1 98 ? 1.613 6.258 -3.226 1.00 89.69 98 SER A O 1
ATOM 758 N N . GLY A 1 99 ? 3.053 7.186 -1.775 1.00 91.19 99 GLY A N 1
ATOM 759 C CA . GLY A 1 99 ? 2.331 6.757 -0.574 1.00 91.19 99 GLY A CA 1
ATOM 760 C C . GLY A 1 99 ? 0.908 7.333 -0.508 1.00 91.19 99 GLY A C 1
ATOM 761 O O . GLY A 1 99 ? -0.022 6.563 -0.286 1.00 91.19 99 GLY A O 1
ATOM 762 N N . PRO A 1 100 ? 0.701 8.648 -0.744 1.00 91.56 100 PRO A N 1
ATOM 763 C CA . PRO A 1 100 ? -0.636 9.240 -0.798 1.00 91.56 100 PRO A CA 1
ATOM 764 C C . PRO A 1 100 ? -1.581 8.584 -1.809 1.00 91.56 100 PRO A C 1
ATOM 766 O O . PRO A 1 100 ? -2.759 8.447 -1.500 1.00 91.56 100 PRO A O 1
ATOM 769 N N . ASP A 1 101 ? -1.083 8.145 -2.970 1.00 93.19 101 ASP A N 1
ATOM 770 C CA . ASP A 1 101 ? -1.922 7.456 -3.961 1.00 93.19 101 ASP A CA 1
ATOM 771 C C . ASP A 1 101 ? -2.401 6.087 -3.461 1.00 93.19 101 ASP A C 1
ATOM 773 O O . ASP A 1 101 ? -3.503 5.655 -3.800 1.00 93.19 101 ASP A O 1
ATOM 777 N N . PHE A 1 102 ? -1.579 5.401 -2.661 1.00 95.31 102 PHE A N 1
ATOM 778 C CA . PHE A 1 102 ? -1.876 4.057 -2.164 1.00 95.31 102 PHE A CA 1
ATOM 779 C C . PHE A 1 102 ? -2.720 4.048 -0.884 1.00 95.31 102 PHE A C 1
ATOM 781 O O . PHE A 1 102 ? -3.476 3.110 -0.636 1.00 95.31 102 PHE A O 1
ATOM 788 N N . VAL A 1 103 ? -2.629 5.102 -0.070 1.00 94.62 103 VAL A N 1
ATOM 789 C CA . VAL A 1 103 ? -3.307 5.200 1.232 1.00 94.62 103 VAL A CA 1
ATOM 790 C C . VAL A 1 103 ? -4.817 4.905 1.184 1.00 94.62 103 VAL A C 1
ATOM 792 O O . VAL A 1 103 ? -5.267 4.153 2.049 1.00 94.62 103 VAL A O 1
ATOM 795 N N . PRO A 1 104 ? -5.615 5.409 0.221 1.00 94.44 104 PRO A N 1
ATOM 796 C CA . PRO A 1 104 ? -7.040 5.079 0.156 1.00 94.44 104 PRO A CA 1
ATOM 797 C C . PRO A 1 104 ? -7.312 3.576 -0.004 1.00 94.44 104 PRO A C 1
ATOM 799 O O . PRO A 1 104 ? -8.281 3.069 0.556 1.00 94.44 104 PRO A O 1
ATOM 802 N N . HIS A 1 105 ? -6.433 2.854 -0.708 1.00 96.19 105 HIS A N 1
ATOM 803 C CA . HIS A 1 105 ? -6.532 1.397 -0.851 1.00 96.19 105 HIS A CA 1
ATOM 804 C C . HIS A 1 105 ? -6.228 0.686 0.468 1.00 96.19 105 HIS A C 1
ATOM 806 O O . HIS A 1 105 ? -6.945 -0.224 0.872 1.00 96.19 105 HIS A O 1
ATOM 812 N N . ILE A 1 106 ? -5.213 1.156 1.200 1.00 94.19 106 ILE A N 1
ATOM 813 C CA . ILE A 1 106 ? -4.903 0.645 2.543 1.00 94.19 106 ILE A CA 1
ATOM 814 C C . ILE A 1 106 ? -6.068 0.873 3.503 1.00 94.19 106 ILE A C 1
ATOM 816 O O . ILE A 1 106 ? -6.421 -0.039 4.241 1.00 94.19 106 ILE A O 1
ATOM 820 N N . VAL A 1 107 ? -6.681 2.059 3.500 1.00 92.81 107 VAL A N 1
ATOM 821 C CA . VAL A 1 107 ? -7.853 2.353 4.342 1.00 92.81 107 VAL A CA 1
ATOM 822 C C . VAL A 1 107 ? -8.972 1.353 4.075 1.00 92.81 107 VAL A C 1
ATOM 824 O O . VAL A 1 107 ? -9.557 0.823 5.017 1.00 92.81 107 VAL A O 1
ATOM 827 N N . TRP A 1 108 ? -9.245 1.073 2.802 1.00 93.75 108 TRP A N 1
ATOM 828 C CA . TRP A 1 108 ? -10.253 0.101 2.399 1.00 93.75 108 TRP A CA 1
ATOM 829 C C . TRP A 1 108 ? -9.934 -1.319 2.896 1.00 93.75 108 TRP A C 1
ATOM 831 O O . TRP A 1 108 ? -10.800 -1.967 3.488 1.00 93.75 108 TRP A O 1
ATOM 841 N N . LEU A 1 109 ? -8.680 -1.772 2.762 1.00 93.75 109 LEU A N 1
ATOM 842 C CA . LEU A 1 109 ? -8.227 -3.054 3.321 1.00 93.75 109 LEU A CA 1
ATOM 843 C C . LEU A 1 109 ? -8.350 -3.089 4.853 1.00 93.75 109 LEU A C 1
ATOM 845 O O . LEU A 1 109 ? -8.836 -4.067 5.417 1.00 93.75 109 LEU A O 1
ATOM 849 N N . MET A 1 110 ? -7.963 -2.008 5.537 1.00 91.06 110 MET A N 1
ATOM 850 C CA . MET A 1 110 ? -8.039 -1.885 6.998 1.00 91.06 110 MET A CA 1
ATOM 851 C C . MET A 1 110 ? -9.475 -1.888 7.523 1.00 91.06 110 MET A C 1
ATOM 853 O O . MET A 1 110 ? -9.728 -2.395 8.613 1.00 91.06 110 MET A O 1
ATOM 857 N N . ARG A 1 111 ? -10.419 -1.362 6.738 1.00 90.56 111 ARG A N 1
ATOM 858 C CA . ARG A 1 111 ? -11.862 -1.450 6.992 1.00 90.56 111 ARG A CA 1
ATOM 859 C C . ARG A 1 111 ? -12.454 -2.804 6.607 1.00 90.56 111 ARG A C 1
ATOM 861 O O . ARG A 1 111 ? -13.669 -2.922 6.541 1.00 90.56 111 ARG A O 1
ATOM 868 N N . LEU A 1 112 ? -11.630 -3.814 6.328 1.00 90.62 112 LEU A N 1
ATOM 869 C CA . LEU A 1 112 ? -12.070 -5.157 5.946 1.00 90.62 112 LEU A CA 1
ATOM 870 C C . LEU A 1 112 ? -13.018 -5.153 4.739 1.00 90.62 112 LEU A C 1
ATOM 872 O O . LEU A 1 112 ? -13.900 -6.004 4.643 1.00 90.62 112 LEU A O 1
ATOM 876 N N . ARG A 1 113 ? -12.826 -4.199 3.815 1.00 87.38 113 ARG A N 1
ATOM 877 C CA . ARG A 1 113 ? -13.589 -4.095 2.563 1.00 87.38 113 ARG A CA 1
ATOM 878 C C . ARG A 1 113 ? -15.101 -3.918 2.758 1.00 87.38 113 ARG A C 1
ATOM 880 O O . ARG A 1 113 ? -15.882 -4.378 1.933 1.00 87.38 113 ARG A O 1
ATOM 887 N N . LEU A 1 114 ? -15.510 -3.278 3.855 1.00 85.75 114 LEU A N 1
ATOM 888 C CA . LEU A 1 114 ? -16.926 -3.066 4.176 1.00 85.75 114 LEU A CA 1
ATOM 889 C C . LEU A 1 114 ? -17.656 -2.144 3.180 1.00 85.75 114 LEU A C 1
ATOM 891 O O . LEU A 1 114 ? -18.864 -2.285 3.018 1.00 85.75 114 LEU A O 1
ATOM 895 N N . ASP A 1 115 ? -16.923 -1.255 2.504 1.00 86.94 115 ASP A N 1
ATOM 896 C CA . ASP A 1 115 ? -17.442 -0.283 1.531 1.00 86.94 115 ASP A CA 1
ATOM 897 C C . ASP A 1 115 ? -16.686 -0.373 0.193 1.00 86.94 115 ASP A C 1
ATOM 899 O O . ASP A 1 115 ? -15.709 -1.115 0.069 1.00 86.94 115 ASP 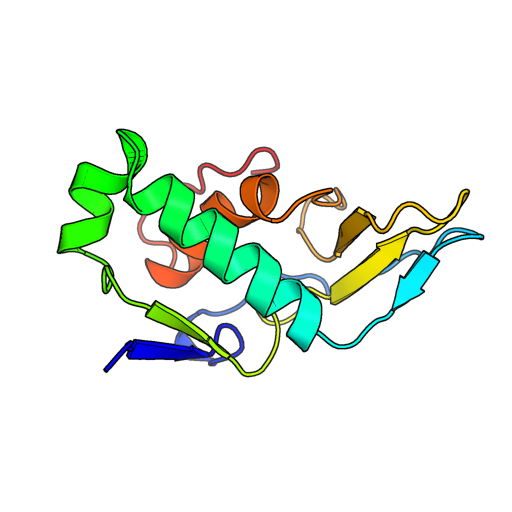A O 1
ATOM 903 N N . ASP A 1 116 ? -17.071 0.439 -0.795 1.00 91.81 116 ASP A N 1
ATOM 904 C CA . ASP A 1 116 ? -16.333 0.584 -2.054 1.00 91.81 116 ASP A CA 1
ATOM 905 C C . ASP A 1 116 ? -14.973 1.273 -1.854 1.00 91.81 116 ASP A C 1
ATOM 907 O O . ASP A 1 116 ? -14.854 2.302 -1.172 1.00 91.81 116 ASP A O 1
ATOM 911 N N . CYS A 1 117 ? -13.932 0.742 -2.501 1.00 93.69 117 CYS A N 1
ATOM 912 C CA . CYS A 1 117 ? -12.596 1.327 -2.443 1.00 93.69 117 CYS A CA 1
ATOM 913 C C . CYS A 1 117 ? -12.555 2.685 -3.158 1.00 93.69 117 CYS A C 1
ATOM 915 O O . CYS A 1 117 ? -12.959 2.816 -4.307 1.00 93.69 117 CYS A O 1
ATOM 917 N N . GLN A 1 118 ? -12.004 3.693 -2.479 1.00 92.19 118 GLN A N 1
ATOM 918 C CA . GLN A 1 118 ? -11.899 5.070 -2.981 1.00 92.19 118 GLN A CA 1
ATOM 919 C C . GLN A 1 118 ? -10.523 5.378 -3.592 1.00 92.19 118 GLN A C 1
ATOM 921 O O . GLN A 1 118 ? -10.158 6.542 -3.775 1.00 92.19 118 GLN A O 1
ATOM 926 N N . CYS A 1 119 ? -9.698 4.357 -3.844 1.00 94.62 119 CYS A N 1
ATOM 927 C CA . CYS A 1 119 ? -8.423 4.571 -4.513 1.00 94.62 119 CYS A CA 1
ATOM 928 C C . CYS A 1 119 ? -8.640 4.889 -5.9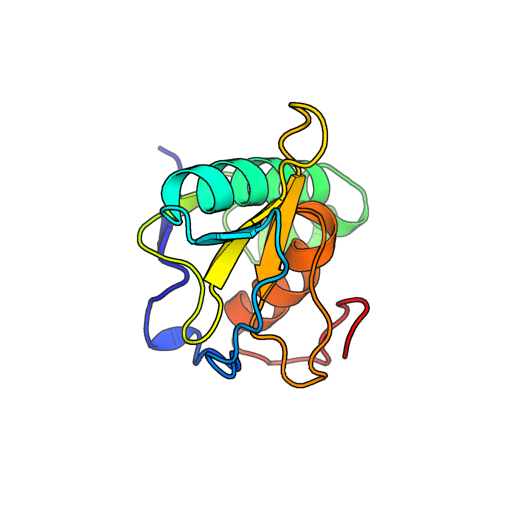98 1.00 94.62 119 CYS A C 1
ATOM 930 O O . CYS A 1 119 ? -9.645 4.530 -6.596 1.00 94.62 119 CYS A O 1
ATOM 932 N N . ARG A 1 120 ? -7.655 5.532 -6.626 1.00 94.06 120 ARG A N 1
ATOM 933 C CA . ARG A 1 120 ? -7.725 5.960 -8.033 1.00 94.06 120 ARG A CA 1
ATOM 934 C C . ARG A 1 120 ? -7.909 4.812 -9.047 1.00 94.06 120 ARG A C 1
ATOM 936 O O . ARG A 1 120 ? -8.153 5.078 -10.226 1.00 94.06 120 ARG A O 1
ATOM 943 N N . PHE A 1 121 ? -7.660 3.568 -8.648 1.00 94.12 121 PHE A N 1
ATOM 944 C CA . PHE A 1 121 ? -7.562 2.426 -9.558 1.00 94.12 121 PHE A CA 1
ATOM 945 C C . PHE A 1 121 ? -8.676 1.390 -9.411 1.00 94.12 121 PHE A C 1
ATOM 947 O O . PHE A 1 121 ? -8.705 0.483 -10.250 1.00 94.12 121 PHE A O 1
ATOM 954 N N . CYS A 1 122 ? -9.538 1.535 -8.403 1.00 92.44 122 CYS A N 1
ATOM 955 C CA . CYS A 1 122 ? -10.806 0.820 -8.288 1.00 92.44 122 CYS A CA 1
ATOM 956 C C . CYS A 1 122 ? -11.884 1.570 -9.077 1.00 92.44 122 CYS A C 1
ATOM 958 O O . CYS A 1 122 ? -12.716 0.874 -9.693 1.00 92.44 122 CYS A O 1
#

Secondary structure (DSSP, 8-state):
-PEEEETTSGGG-----------TTEEE--HHHHHHHHHHHHHHHHHSTTHHHHHHHTTTTEEEES-SSTT-EEEEE-SSS--EEEEE--TTS--B-SHHHHHHHHHHHHTTT-S---STT-

Sequence (122 aa):
MAAQIDLSAPIYQGDGTGNVILGANERIEPDTEALIAITHAFRRMLNGPQGVGLRVEIFYQCQFVGSLPAGFTHVRYDPTGRRDLRIHGHPSGRVYISGPDFVPHIVWLMRLRLDDCQCRFC

Radius of gyration: 13.94 Å; chains: 1; bounding box: 36×29×39 Å

pLDDT: mean 88.4, std 7.37, range [56.91, 96.19]

Organism: Aureobasidium pullulans (NCBI:txid5580)

InterPro domains:
  IPR031915 Cryptic loci regulator 2, N-terminal [PF16761] (68-122)

Foldseek 3Di:
DFAEDAQQPCLLVFQFQLDDDDDPQKDFDFCVVVQQQLQVLLLVCLVDPNNPVVVVVDPNRYGYDDHHHPNKTWMFGQPDNDTWTWIAGDPQRDIDRGSNLCNQVSSCSVVVVPDDGPHPRD